Protein AF-A0AAA9SXJ9-F1 (afdb_monomer_lite)

InterPro domains:
  IPR033336 Stabilizer of axonemal microtubules 1/2 [PF05217] (5-80)
  IPR033336 Stabilizer of axonemal microtubules 1/2 [PTHR31516] (3-88)

pLDDT: mean 73.03, std 10.48, range [39.94, 88.81]

Sequence (102 aa):
MAPTKGKCVCELCSCGRHHCPHLPTKIYDKTEKPCLLSEYTENYPVYHSYLPRESFKPKMDYQRACTPMEGLTTSSRLFTLEPTKTRAASSTSPLPASINQV

Organism: Bos taurus (NCBI:txid9913)

Foldseek 3Di:
DDDDDDPWVVVVDPPPPDPTPVDPPDPDDPPVDDDCDDPCCVVDPDDPPPPPDDDPDDPVDPPDDPDDDDPDDPCNVPDDDDDDDDDDDDDDDDDDDDDDDD

Radius of gyration: 53.12 Å; chains: 1; bounding box: 98×51×143 Å

Secondary structure (DSSP, 8-state):
-PPP-PPPGGGT-TTS----TTS---SS---SS--TT-HHHHHS------PPPPP-SPP------SSPPP---HHHHH---PPP-PPPP--PPPPPPP----

Structure (mmCIF, N/CA/C/O backbone):
data_AF-A0AAA9SXJ9-F1
#
_entry.id   AF-A0AAA9SXJ9-F1
#
loop_
_atom_site.group_PDB
_atom_site.id
_atom_site.type_symbol
_atom_site.label_atom_id
_atom_site.label_alt_id
_atom_site.label_comp_id
_atom_site.label_asym_id
_atom_site.label_entity_id
_atom_site.label_seq_id
_atom_site.pdbx_PDB_ins_code
_atom_site.Cartn_x
_atom_site.Cartn_y
_atom_site.Cartn_z
_atom_site.occupancy
_atom_site.B_iso_or_equiv
_atom_site.auth_seq_id
_atom_site.auth_comp_id
_atom_site.auth_asym_id
_atom_site.auth_atom_id
_atom_site.pdbx_PDB_model_num
ATOM 1 N N . MET A 1 1 ? -25.619 -21.826 15.465 1.00 39.94 1 MET A N 1
ATOM 2 C CA . MET A 1 1 ? -25.909 -23.124 16.111 1.00 39.94 1 MET A CA 1
ATOM 3 C C . MET A 1 1 ? -26.000 -22.874 17.612 1.00 39.94 1 MET A C 1
ATOM 5 O O . MET A 1 1 ? -24.984 -22.559 18.214 1.00 39.94 1 MET A O 1
ATOM 9 N N . ALA A 1 2 ? -27.204 -22.846 18.188 1.00 44.50 2 ALA A N 1
ATOM 10 C CA . ALA A 1 2 ? -27.377 -22.591 19.621 1.00 44.50 2 ALA A CA 1
ATOM 11 C C . ALA A 1 2 ? -26.950 -23.835 20.426 1.00 44.50 2 ALA A C 1
ATOM 13 O O . ALA A 1 2 ? -27.324 -24.941 20.029 1.00 44.50 2 ALA A O 1
ATOM 14 N N . PRO A 1 3 ? -26.176 -23.702 21.518 1.00 57.19 3 PRO A N 1
ATOM 15 C CA . PRO A 1 3 ? -25.763 -24.852 22.311 1.00 57.19 3 PRO A CA 1
ATOM 16 C C . PRO A 1 3 ? -26.981 -25.452 23.024 1.00 57.19 3 PRO A C 1
ATOM 18 O O . PRO A 1 3 ? -27.713 -24.767 23.741 1.00 57.19 3 PRO A O 1
ATOM 21 N N . THR A 1 4 ? -27.213 -26.742 22.793 1.00 56.12 4 THR A N 1
ATOM 22 C CA . THR A 1 4 ? -28.232 -27.546 23.468 1.00 56.12 4 THR A CA 1
ATOM 23 C C . THR A 1 4 ? -27.997 -27.515 24.975 1.00 56.12 4 THR A C 1
ATOM 25 O O . THR A 1 4 ? -26.905 -27.829 25.449 1.00 56.12 4 THR A O 1
ATOM 28 N N . LYS A 1 5 ? -29.027 -27.115 25.723 1.00 59.94 5 LYS A N 1
ATOM 29 C CA . LYS A 1 5 ? -28.995 -26.908 27.175 1.00 59.94 5 LYS A CA 1
ATOM 30 C C . LYS A 1 5 ? -28.904 -28.251 27.914 1.00 59.94 5 LYS A C 1
ATOM 32 O O . LYS A 1 5 ? -29.924 -28.821 28.288 1.00 59.94 5 LYS A O 1
ATOM 37 N N . GLY A 1 6 ? -27.693 -28.769 28.104 1.00 66.88 6 GLY A N 1
ATOM 38 C CA . GLY A 1 6 ? -27.422 -29.796 29.114 1.00 66.88 6 GLY A CA 1
ATOM 39 C C . GLY A 1 6 ? -27.387 -29.162 30.507 1.00 66.88 6 GLY A C 1
ATOM 40 O O . GLY A 1 6 ? -26.878 -28.051 30.653 1.00 66.88 6 GLY A O 1
ATOM 41 N N . LYS A 1 7 ? -27.942 -29.839 31.522 1.00 71.19 7 LYS A N 1
ATOM 42 C CA . LYS A 1 7 ? -27.838 -29.393 32.922 1.00 71.19 7 LYS A CA 1
ATOM 43 C C . LYS A 1 7 ? -26.372 -29.353 33.334 1.00 71.19 7 LYS A C 1
ATOM 45 O O . LYS A 1 7 ? -25.599 -30.245 32.984 1.00 71.19 7 LYS A O 1
ATOM 50 N N . CYS A 1 8 ? -25.983 -28.312 34.054 1.00 74.31 8 CYS A N 1
ATOM 51 C CA . CYS A 1 8 ? -24.594 -28.125 34.423 1.00 74.31 8 CYS A CA 1
ATOM 52 C C . CYS A 1 8 ? -24.176 -29.033 35.588 1.00 74.31 8 CYS A C 1
ATOM 54 O O . CYS A 1 8 ? -24.962 -29.252 36.502 1.00 74.31 8 CYS A O 1
ATOM 56 N N . VAL A 1 9 ? -22.908 -29.464 35.640 1.00 78.06 9 VAL A N 1
ATOM 57 C CA . VAL A 1 9 ? -22.332 -30.173 36.808 1.00 78.06 9 VAL A CA 1
ATOM 58 C C . VAL A 1 9 ? -22.441 -29.332 38.089 1.00 78.06 9 VAL A C 1
ATOM 60 O O . VAL A 1 9 ? -22.569 -29.878 39.183 1.00 78.06 9 VAL A O 1
ATOM 63 N N . CYS A 1 10 ? -22.471 -28.005 37.938 1.00 72.88 10 CYS A N 1
ATOM 64 C CA . CYS A 1 10 ? -22.800 -27.034 38.975 1.00 72.88 10 CYS A CA 1
ATOM 65 C C . CYS A 1 10 ? -24.121 -27.348 39.730 1.00 72.88 10 CYS A C 1
ATOM 67 O O . CYS A 1 10 ? -24.227 -27.046 40.912 1.00 72.88 10 CYS A O 1
ATOM 69 N N . GLU A 1 11 ? -25.118 -27.962 39.080 1.00 74.81 11 GLU A N 1
ATOM 70 C CA . GLU A 1 11 ? -26.415 -28.307 39.694 1.00 74.81 11 GLU A CA 1
ATOM 71 C C . GLU A 1 11 ? -26.386 -29.632 40.475 1.00 74.81 11 GLU A C 1
ATOM 73 O O . GLU A 1 11 ? -27.318 -29.934 41.215 1.00 74.81 11 GLU A O 1
ATOM 78 N N . LEU A 1 12 ? -25.330 -30.435 40.304 1.00 78.19 12 LEU A N 1
ATOM 79 C CA . LEU A 1 12 ? -25.183 -31.748 40.937 1.00 78.19 12 LEU A CA 1
ATOM 80 C C . LEU A 1 12 ? -24.064 -31.778 41.991 1.00 78.19 12 LEU A C 1
ATOM 82 O O . LEU A 1 12 ? -24.078 -32.647 42.859 1.00 78.19 12 LEU A O 1
ATOM 86 N N . CYS A 1 13 ? -23.091 -30.859 41.930 1.00 73.88 13 CYS A N 1
ATOM 87 C CA . CYS A 1 13 ? -21.927 -30.844 42.822 1.00 73.88 13 CYS A CA 1
ATOM 88 C C . CYS A 1 13 ? -21.760 -29.507 43.553 1.00 73.88 13 CYS A C 1
ATOM 90 O O . CYS A 1 13 ? -21.543 -28.471 42.927 1.00 73.88 13 CYS A O 1
ATOM 92 N N . SER A 1 14 ? -21.711 -29.556 44.888 1.00 75.31 14 SER A N 1
ATOM 93 C CA . SER A 1 14 ? -21.389 -28.425 45.779 1.00 75.31 14 SER A CA 1
ATOM 94 C C . SER A 1 14 ? -19.883 -28.146 45.918 1.00 75.31 14 SER A C 1
ATOM 96 O O . SER A 1 14 ? -19.469 -27.260 46.659 1.00 75.31 14 SER A O 1
ATOM 98 N N . CYS A 1 15 ? -19.043 -28.887 45.194 1.00 76.75 15 CYS A N 1
ATOM 99 C CA . CYS A 1 15 ? -17.586 -28.850 45.291 1.00 76.75 15 CYS A CA 1
ATOM 100 C C . CYS A 1 15 ? -16.923 -27.548 44.793 1.00 76.75 15 CYS A C 1
ATOM 102 O O . CYS A 1 15 ? -15.726 -27.373 45.008 1.00 76.75 15 CYS A O 1
ATOM 104 N N . GLY A 1 16 ? -17.651 -26.660 44.099 1.00 67.56 16 GLY A N 1
ATOM 105 C CA . GLY A 1 16 ? -17.209 -25.305 43.714 1.00 67.56 16 GLY A CA 1
ATOM 106 C C . GLY A 1 16 ? -15.986 -25.199 42.785 1.00 67.56 16 GLY A C 1
ATOM 107 O O . GLY A 1 16 ? -15.568 -24.095 42.455 1.00 67.56 16 GLY A O 1
ATOM 108 N N . ARG A 1 17 ? -15.394 -26.323 42.361 1.00 70.44 17 ARG A N 1
ATOM 109 C CA . ARG A 1 17 ? -14.159 -26.395 41.552 1.00 70.44 17 ARG A CA 1
ATOM 110 C C . ARG A 1 17 ? -14.397 -26.875 40.119 1.00 70.44 17 ARG A C 1
ATOM 112 O O . ARG A 1 17 ? -13.514 -27.449 39.490 1.00 70.44 17 ARG A O 1
ATOM 119 N N . HIS A 1 18 ? -15.607 -26.708 39.607 1.00 76.56 18 HIS A N 1
ATOM 120 C CA . HIS A 1 18 ? -15.926 -27.047 38.226 1.00 76.56 18 HIS A CA 1
ATOM 121 C C . HIS A 1 18 ? -15.565 -25.881 37.301 1.00 76.56 18 HIS A C 1
ATOM 123 O O . HIS A 1 18 ? -15.832 -24.718 37.591 1.00 76.56 18 HIS A O 1
ATOM 129 N N . HIS A 1 19 ? -15.015 -26.190 36.134 1.00 65.56 19 HIS A N 1
ATOM 130 C CA . HIS A 1 19 ? -14.918 -25.223 35.048 1.00 65.56 19 HIS A CA 1
ATOM 131 C C . HIS A 1 19 ? -16.243 -25.256 34.271 1.00 65.56 19 HIS A C 1
ATOM 133 O O . HIS A 1 19 ? -16.352 -25.902 33.232 1.00 65.56 19 HIS A O 1
ATOM 139 N N . CYS A 1 20 ? -17.293 -24.640 34.826 1.00 68.94 20 CYS A N 1
ATOM 140 C CA . CYS A 1 20 ? -18.600 -24.573 34.168 1.00 68.94 20 CYS A CA 1
ATOM 141 C C . CYS A 1 20 ? -18.570 -23.495 33.058 1.00 68.94 20 CYS A C 1
ATOM 143 O O . CYS A 1 20 ? -18.240 -22.345 33.348 1.00 68.94 20 CYS A O 1
ATOM 145 N N . PRO A 1 21 ? -19.006 -23.795 31.818 1.00 68.25 21 PRO A N 1
ATOM 146 C CA . PRO A 1 21 ? -19.109 -22.809 30.731 1.00 68.25 21 PRO A CA 1
ATOM 147 C C . PRO A 1 21 ? -20.220 -21.761 30.951 1.00 68.25 21 PRO A C 1
ATOM 149 O O . PRO A 1 21 ? -20.439 -20.908 30.095 1.00 68.25 21 PRO A O 1
ATOM 152 N N . HIS A 1 22 ? -20.934 -21.833 32.081 1.00 62.34 22 HIS A N 1
ATOM 153 C CA . HIS A 1 22 ? -21.991 -20.896 32.472 1.00 62.34 22 HIS A CA 1
ATOM 154 C C . HIS A 1 22 ? -21.449 -19.574 33.001 1.00 62.34 22 HIS A C 1
ATOM 156 O O . HIS A 1 22 ? -22.158 -18.574 32.936 1.00 62.34 22 HIS A O 1
ATOM 162 N N . LEU A 1 23 ? -20.217 -19.557 33.519 1.00 62.16 23 LEU A N 1
ATOM 163 C CA . LEU A 1 23 ? -19.577 -18.308 33.894 1.00 62.16 23 LEU A CA 1
ATOM 164 C C . LEU A 1 23 ? -18.832 -17.769 32.672 1.00 62.16 23 LEU A C 1
ATOM 166 O O . LEU A 1 23 ? -17.855 -18.390 32.241 1.00 62.16 23 LEU A O 1
ATOM 170 N N . PRO A 1 24 ? -19.246 -16.626 32.098 1.00 63.16 24 PRO A N 1
ATOM 171 C CA . PRO A 1 24 ? -18.370 -15.899 31.203 1.00 63.16 24 PRO A CA 1
ATOM 172 C C . PRO A 1 24 ? -17.138 -15.486 32.015 1.00 63.16 24 PRO A C 1
ATOM 174 O O . PRO A 1 24 ? -17.157 -14.527 32.771 1.00 63.16 24 PRO A O 1
ATOM 177 N N . THR A 1 25 ? -16.035 -16.215 31.858 1.00 64.38 25 THR A N 1
ATOM 178 C CA . THR A 1 25 ? -14.732 -15.906 32.474 1.00 64.38 25 THR A CA 1
ATOM 179 C C . THR A 1 25 ? -14.059 -14.682 31.847 1.00 64.38 25 THR A C 1
ATOM 181 O O . THR A 1 25 ? -12.870 -14.436 32.049 1.00 64.38 25 THR A O 1
ATOM 184 N N . LYS A 1 26 ? -14.790 -13.920 31.030 1.00 63.47 26 LYS A N 1
ATOM 185 C CA . LYS A 1 26 ? -14.250 -12.785 30.296 1.00 63.47 26 LYS A CA 1
ATOM 186 C C . LYS A 1 26 ? -14.369 -11.551 31.169 1.00 63.47 26 LYS A C 1
ATOM 188 O O . LYS A 1 26 ? -15.452 -11.027 31.366 1.00 63.47 26 LYS A O 1
ATOM 193 N N . ILE A 1 27 ? -13.219 -11.110 31.663 1.00 69.94 27 ILE A N 1
ATOM 194 C CA . ILE A 1 27 ? -13.037 -9.867 32.425 1.00 69.94 27 ILE A CA 1
ATOM 195 C C . ILE A 1 27 ? -13.426 -8.639 31.583 1.00 69.94 27 ILE A C 1
ATOM 197 O O . ILE A 1 27 ? -13.784 -7.599 32.124 1.00 69.94 27 ILE A O 1
ATOM 201 N N . TYR A 1 28 ? -13.386 -8.770 30.257 1.00 68.00 28 TYR A N 1
ATOM 202 C CA . TYR A 1 28 ? -13.798 -7.735 29.324 1.00 68.00 28 TYR A CA 1
ATOM 203 C C . TYR A 1 28 ? -15.101 -8.147 28.651 1.00 68.00 28 TYR A C 1
ATOM 205 O O . TYR A 1 28 ? -15.139 -9.139 27.908 1.00 68.00 28 TYR A O 1
ATOM 213 N N . ASP A 1 29 ? -16.150 -7.358 28.876 1.00 70.38 29 ASP A N 1
ATOM 214 C CA . ASP A 1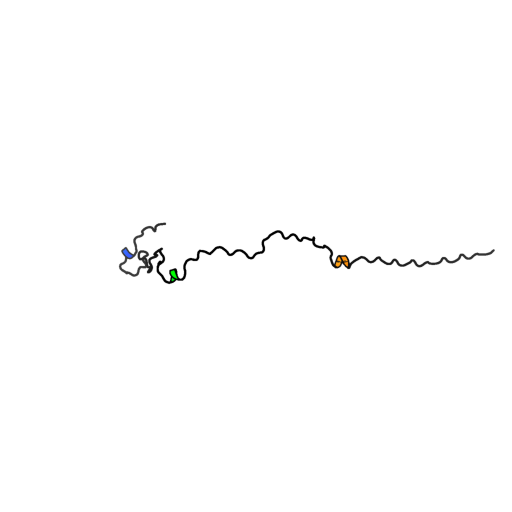 29 ? -17.294 -7.353 27.981 1.00 70.38 29 ASP A CA 1
ATOM 215 C C . ASP A 1 29 ? -16.776 -7.038 26.583 1.00 70.38 29 ASP A C 1
ATOM 217 O O . ASP A 1 29 ? -16.012 -6.093 26.376 1.00 70.38 29 ASP A O 1
ATOM 221 N N . LYS A 1 30 ? -17.164 -7.857 25.606 1.00 65.12 30 LYS A N 1
ATOM 222 C CA . LYS A 1 30 ? -16.939 -7.536 24.199 1.00 65.12 30 LYS A CA 1
ATOM 223 C C . LYS A 1 30 ? -17.901 -6.413 23.833 1.00 65.12 30 LYS A C 1
ATOM 225 O O . LYS A 1 30 ? -18.872 -6.634 23.116 1.00 65.12 30 LYS A O 1
ATOM 230 N N . THR A 1 31 ? -17.688 -5.222 24.372 1.00 64.38 31 THR A N 1
ATOM 231 C CA . THR A 1 31 ? -18.305 -4.027 23.835 1.00 64.38 31 THR A CA 1
ATOM 232 C C . THR A 1 31 ? -17.772 -3.899 22.417 1.00 64.38 31 THR A C 1
ATOM 234 O O . THR A 1 31 ? -16.620 -3.565 22.176 1.00 64.38 31 T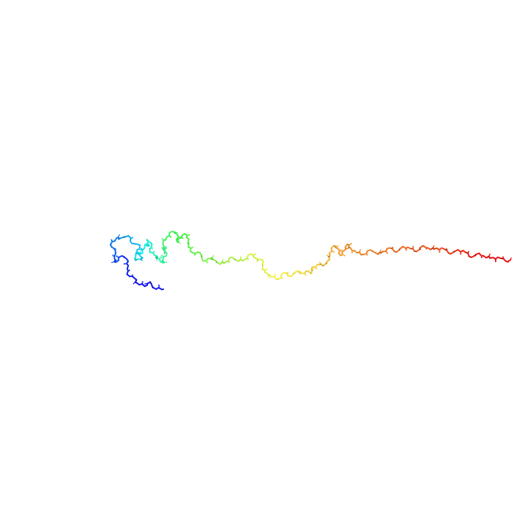HR A O 1
ATOM 237 N N . GLU A 1 32 ? -18.624 -4.221 21.447 1.00 66.00 32 GLU A N 1
ATOM 238 C CA . GLU A 1 32 ? -18.346 -4.074 20.012 1.00 66.00 32 GLU A CA 1
ATOM 239 C C . GLU A 1 32 ? -18.009 -2.619 19.638 1.00 66.00 32 GLU A C 1
ATOM 241 O O . GLU A 1 32 ? -17.567 -2.333 18.528 1.00 66.00 32 GLU A O 1
ATOM 246 N N . LYS A 1 33 ? -18.222 -1.691 20.577 1.00 67.75 33 LYS A N 1
ATOM 247 C CA . LYS A 1 33 ? -17.955 -0.270 20.444 1.00 67.75 33 LYS A CA 1
ATOM 248 C C . LYS A 1 33 ? -16.578 0.063 21.027 1.00 67.75 33 LYS A C 1
ATOM 250 O O . LYS A 1 33 ? -16.415 -0.034 22.246 1.00 67.75 33 LYS A O 1
ATOM 255 N N . PRO A 1 34 ? -15.609 0.491 20.200 1.00 68.12 34 PRO A N 1
ATOM 256 C CA . PRO A 1 34 ? -14.370 1.063 20.710 1.00 68.12 34 PRO A CA 1
ATOM 257 C C . PRO A 1 34 ? -14.676 2.302 21.564 1.00 68.12 34 PRO A C 1
ATOM 259 O O . PRO A 1 34 ? -15.628 3.038 21.293 1.00 68.12 34 PRO A O 1
ATOM 262 N N . CYS A 1 35 ? -13.879 2.524 22.612 1.00 67.50 35 CYS A N 1
ATOM 263 C CA . CYS A 1 35 ? -13.960 3.734 23.427 1.00 67.50 35 CYS A CA 1
ATOM 264 C C . CYS A 1 35 ? -13.673 4.952 22.536 1.00 67.50 35 CYS A C 1
ATOM 266 O O . CYS A 1 35 ? -12.560 5.105 22.041 1.00 67.50 35 CYS A O 1
ATOM 268 N N . LEU A 1 36 ? -14.686 5.791 22.310 1.00 65.62 36 LEU A N 1
ATOM 269 C CA . LEU A 1 36 ? -14.633 6.901 21.349 1.00 65.62 36 LEU A CA 1
ATOM 270 C C . LEU A 1 36 ? -13.789 8.101 21.822 1.00 65.62 36 LEU A C 1
ATOM 272 O O . LEU A 1 36 ? -13.579 9.020 21.042 1.00 65.62 36 LEU A O 1
ATOM 276 N N . LEU A 1 37 ? -13.344 8.111 23.084 1.00 72.06 37 LEU A N 1
ATOM 277 C CA . LEU A 1 37 ? -12.705 9.256 23.753 1.00 72.06 37 LEU A CA 1
ATOM 278 C C . LEU A 1 37 ? -11.365 8.868 24.390 1.00 72.06 37 LEU A C 1
ATOM 280 O O . LEU A 1 37 ? -11.094 9.190 25.544 1.00 72.06 37 LEU A O 1
ATOM 284 N N . SER A 1 38 ? -10.560 8.080 23.686 1.00 82.31 38 SER A N 1
ATOM 285 C CA . SER A 1 38 ? -9.205 7.768 24.143 1.00 82.31 38 SER A CA 1
ATOM 286 C C . SER A 1 38 ? -8.184 8.624 23.403 1.00 82.31 38 SER A C 1
ATOM 288 O O . SER A 1 38 ? -8.338 8.887 22.210 1.00 82.31 38 SER A O 1
ATOM 290 N N . GLU A 1 39 ? -7.079 8.955 24.067 1.00 86.25 39 GLU A N 1
ATOM 291 C CA . GLU A 1 39 ? -5.910 9.568 23.419 1.00 86.25 39 GLU A CA 1
ATOM 292 C C . GLU A 1 39 ? -5.455 8.758 22.191 1.00 86.25 39 GLU A C 1
ATOM 294 O O . GLU A 1 39 ? -4.970 9.303 21.206 1.00 86.25 39 GLU A O 1
ATOM 299 N N . TYR A 1 40 ? -5.639 7.435 22.214 1.00 82.19 40 TYR A N 1
ATOM 300 C CA . TYR A 1 40 ? -5.313 6.556 21.093 1.00 82.19 40 TYR A CA 1
ATOM 301 C C . TYR A 1 40 ? -6.146 6.865 19.841 1.00 82.19 40 TYR A C 1
ATOM 303 O O . TYR A 1 40 ? -5.591 6.991 18.752 1.00 82.19 40 TYR A O 1
ATOM 311 N N . THR A 1 41 ? -7.464 7.024 19.990 1.00 82.19 41 THR A N 1
ATOM 312 C CA . THR A 1 41 ? -8.369 7.368 18.881 1.00 82.19 41 THR A CA 1
ATOM 313 C C . THR A 1 41 ? -8.149 8.786 18.353 1.00 82.19 41 THR A C 1
ATOM 315 O O . THR A 1 41 ? -8.382 9.030 17.173 1.00 82.19 41 THR A O 1
ATOM 318 N N . GLU A 1 42 ? -7.676 9.701 19.203 1.00 83.06 42 GLU A N 1
ATOM 319 C CA . GLU A 1 42 ? -7.337 11.079 18.826 1.00 83.06 42 GLU A CA 1
ATOM 320 C C . GLU A 1 42 ? -6.008 11.158 18.062 1.00 83.06 42 GLU A C 1
ATOM 322 O O . GLU A 1 42 ? -5.914 11.835 17.041 1.00 83.06 42 GLU A O 1
ATOM 327 N N . ASN A 1 43 ? -4.990 10.424 18.523 1.00 88.50 43 ASN A N 1
ATOM 328 C CA . ASN A 1 43 ? -3.653 10.428 17.927 1.00 88.50 43 ASN A CA 1
ATOM 329 C C . ASN A 1 43 ? -3.550 9.564 16.658 1.00 88.50 43 ASN A C 1
ATOM 331 O O . ASN A 1 43 ? -2.724 9.837 15.786 1.00 88.50 43 ASN A O 1
ATOM 335 N N . TYR A 1 44 ? -4.371 8.516 16.548 1.00 82.81 44 TYR A N 1
ATOM 336 C CA . TYR A 1 44 ? -4.325 7.547 15.451 1.00 82.81 44 TYR A CA 1
ATOM 337 C C . TYR A 1 44 ? -5.710 7.353 14.812 1.00 82.81 44 TYR A C 1
ATOM 339 O O . TYR A 1 44 ? -6.305 6.277 14.935 1.00 82.81 44 TYR A O 1
ATOM 347 N N . PRO A 1 45 ? -6.244 8.368 14.106 1.00 83.00 45 PRO A N 1
ATOM 348 C CA . PRO A 1 45 ? -7.470 8.199 13.341 1.00 83.00 45 PRO A CA 1
ATOM 349 C C . PRO A 1 45 ? -7.266 7.173 12.218 1.00 83.00 45 PRO A C 1
ATOM 351 O O . PRO A 1 45 ? -6.166 6.993 11.691 1.00 83.00 45 PRO A O 1
ATOM 354 N N . VAL A 1 46 ? -8.346 6.501 11.819 1.00 80.94 46 VAL A N 1
ATOM 355 C CA . VAL A 1 46 ? -8.308 5.576 10.681 1.00 80.94 46 VAL A CA 1
ATOM 356 C C . VAL A 1 46 ? -8.099 6.384 9.401 1.00 80.94 46 VAL A C 1
ATOM 358 O O . VAL A 1 46 ? -9.007 7.051 8.910 1.00 80.94 46 VAL A O 1
ATOM 361 N N . TYR A 1 47 ? -6.891 6.326 8.853 1.00 80.88 47 TYR A N 1
ATOM 362 C CA . TYR A 1 47 ? -6.560 6.991 7.599 1.00 80.88 47 TYR A CA 1
ATOM 363 C C . TYR A 1 47 ? -7.247 6.277 6.430 1.00 80.88 47 TYR A C 1
ATOM 365 O O . TYR A 1 47 ? -7.001 5.105 6.180 1.00 80.88 47 TYR A O 1
ATOM 373 N N . HIS A 1 48 ? -8.101 6.973 5.680 1.00 73.25 48 HIS A N 1
ATOM 374 C CA . HIS A 1 48 ? -8.824 6.382 4.542 1.00 73.25 48 HIS A CA 1
ATOM 375 C C . HIS A 1 48 ? -7.981 6.233 3.264 1.00 73.25 48 HIS A C 1
ATOM 377 O O . HIS A 1 48 ? -8.431 5.636 2.286 1.00 73.25 48 HIS A O 1
ATOM 383 N N . SER A 1 49 ? -6.753 6.750 3.243 1.00 71.94 49 SER A N 1
ATOM 384 C CA . SER A 1 49 ? -5.873 6.706 2.075 1.00 71.94 49 SER A CA 1
ATOM 385 C C . SER A 1 49 ? -5.090 5.389 2.000 1.00 71.94 49 SER A C 1
ATOM 387 O O . SER A 1 49 ? -3.865 5.381 2.085 1.00 71.94 49 SER A O 1
ATOM 389 N N . TYR A 1 50 ? -5.794 4.270 1.837 1.00 69.75 50 TYR A N 1
ATOM 390 C CA . TYR A 1 50 ? -5.194 2.972 1.490 1.00 69.75 50 TYR A CA 1
ATOM 391 C C . TYR A 1 50 ? -5.233 2.691 -0.011 1.00 69.75 50 TYR A C 1
ATOM 393 O O . TYR A 1 50 ? -5.052 1.546 -0.426 1.00 69.75 50 TYR A O 1
ATOM 401 N N . LEU A 1 51 ? -5.507 3.703 -0.840 1.00 80.50 51 LEU A N 1
ATOM 402 C CA . LEU A 1 51 ? -5.437 3.492 -2.276 1.00 80.50 51 LEU A CA 1
ATOM 403 C C . LEU A 1 51 ? -4.011 3.050 -2.619 1.00 80.50 51 LEU A C 1
ATOM 405 O O . LEU A 1 51 ? -3.054 3.717 -2.207 1.00 80.50 51 LEU A O 1
ATOM 409 N N . PRO A 1 52 ? -3.855 1.913 -3.321 1.00 84.38 52 PRO A N 1
ATOM 410 C CA . PRO A 1 52 ? -2.558 1.485 -3.795 1.00 84.38 52 PRO A CA 1
ATOM 411 C C . PRO A 1 52 ? -1.896 2.642 -4.529 1.00 84.38 52 PRO A C 1
ATOM 413 O O . PRO A 1 52 ? -2.512 3.309 -5.358 1.00 84.38 52 PRO A O 1
ATOM 416 N N . ARG A 1 53 ? -0.638 2.901 -4.190 1.00 84.94 53 ARG A N 1
ATOM 417 C CA . ARG A 1 53 ? 0.122 3.948 -4.851 1.00 84.94 53 ARG A CA 1
ATOM 418 C C . ARG A 1 53 ? 0.212 3.645 -6.343 1.00 84.94 53 ARG A C 1
ATOM 420 O O . ARG A 1 53 ? 0.490 2.507 -6.723 1.00 84.94 53 ARG A O 1
ATOM 427 N N . GLU A 1 54 ? 0.069 4.683 -7.162 1.00 86.00 54 GLU A N 1
ATOM 428 C CA . GLU A 1 54 ? 0.288 4.567 -8.600 1.00 86.00 54 GLU A CA 1
ATOM 429 C C . GLU A 1 54 ? 1.659 3.952 -8.893 1.00 86.00 54 GLU A C 1
ATOM 431 O O . GLU A 1 54 ? 2.681 4.288 -8.272 1.00 86.00 54 GLU A O 1
ATOM 436 N N . SER A 1 55 ? 1.672 3.007 -9.832 1.00 86.69 55 SER A N 1
ATOM 437 C CA . SER A 1 55 ? 2.898 2.311 -10.190 1.00 86.69 55 SER A CA 1
ATOM 438 C C . SER A 1 55 ? 3.853 3.278 -10.891 1.00 86.69 55 SER A C 1
ATOM 440 O O . SER A 1 55 ? 3.464 3.983 -11.817 1.00 86.69 55 SER A O 1
ATOM 442 N N . PHE A 1 56 ? 5.129 3.265 -10.509 1.00 84.88 56 PHE A N 1
ATOM 443 C CA . PHE A 1 56 ? 6.188 3.960 -11.252 1.00 84.88 56 PHE A CA 1
ATOM 444 C C . PHE A 1 56 ? 6.604 3.228 -12.534 1.00 84.88 56 PHE A C 1
ATOM 446 O O . PHE A 1 56 ? 7.598 3.590 -13.163 1.00 84.88 56 PHE A O 1
ATOM 453 N N . LYS A 1 57 ? 5.907 2.145 -12.892 1.00 88.06 57 LYS A N 1
ATOM 454 C CA . LYS A 1 57 ? 6.262 1.354 -14.061 1.00 88.06 57 LYS A CA 1
ATOM 455 C C . LYS A 1 57 ? 6.066 2.224 -15.304 1.00 88.06 57 LYS A C 1
ATOM 457 O O . LYS A 1 57 ? 5.002 2.832 -15.438 1.00 88.06 57 LYS A O 1
ATOM 462 N N . PRO A 1 58 ? 7.057 2.284 -16.209 1.00 85.25 58 PRO A N 1
ATOM 463 C CA . PRO A 1 58 ? 6.853 2.886 -17.514 1.00 85.25 58 PRO A CA 1
ATOM 464 C C . PRO A 1 58 ? 5.604 2.286 -18.154 1.00 85.25 58 PRO A C 1
ATOM 466 O O . PRO A 1 58 ? 5.378 1.074 -18.065 1.00 85.25 58 PRO A O 1
ATOM 469 N N . LYS A 1 59 ? 4.778 3.136 -18.766 1.00 84.06 59 LYS A N 1
ATOM 470 C CA . LYS A 1 59 ? 3.598 2.673 -19.491 1.00 84.06 59 LYS A CA 1
ATOM 471 C C . LYS A 1 59 ? 4.060 1.687 -20.554 1.00 84.06 59 LYS A C 1
ATOM 473 O O . LYS A 1 59 ? 5.039 1.943 -21.255 1.00 84.06 59 LYS A O 1
ATOM 478 N N . MET A 1 60 ? 3.359 0.564 -20.666 1.00 77.25 60 MET A N 1
ATOM 479 C CA . MET A 1 60 ? 3.596 -0.421 -21.722 1.00 77.25 60 MET A CA 1
ATOM 480 C C . MET A 1 60 ? 3.029 0.081 -23.054 1.00 77.25 60 MET A C 1
ATOM 482 O O . MET A 1 60 ? 2.315 -0.632 -23.751 1.00 77.25 60 MET A O 1
ATOM 486 N N . ASP A 1 61 ? 3.331 1.332 -23.392 1.00 81.94 61 ASP A N 1
ATOM 487 C CA . ASP A 1 61 ? 3.088 1.863 -24.717 1.00 81.94 61 ASP A CA 1
ATOM 488 C C . ASP A 1 61 ? 4.077 1.163 -25.649 1.00 81.94 61 ASP A C 1
ATOM 490 O O . ASP A 1 61 ? 5.260 1.022 -25.328 1.00 81.94 61 ASP A O 1
ATOM 494 N N . TYR A 1 62 ? 3.586 0.664 -26.781 1.00 77.44 62 TYR A N 1
ATOM 495 C CA . TYR A 1 62 ? 4.411 -0.043 -27.751 1.00 77.44 62 TYR A CA 1
ATOM 496 C C . TYR A 1 62 ? 5.534 0.875 -28.259 1.00 77.44 62 TYR A C 1
ATOM 498 O O . TYR A 1 62 ? 5.321 1.750 -29.097 1.00 77.44 62 TYR A O 1
A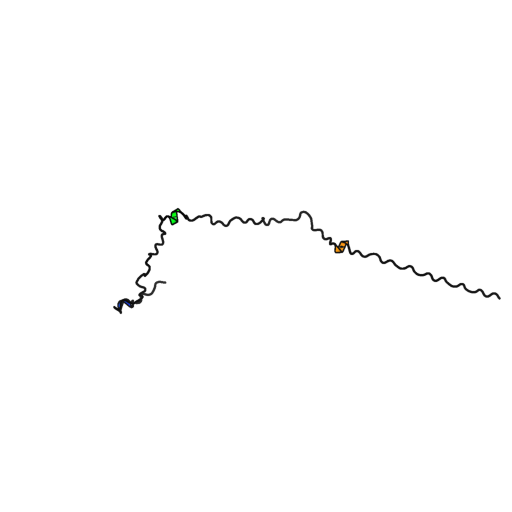TOM 506 N N . GLN A 1 63 ? 6.744 0.664 -27.742 1.00 77.50 63 GLN A N 1
ATOM 507 C CA . GLN A 1 63 ? 7.950 1.357 -28.179 1.00 77.50 63 GLN A CA 1
ATOM 508 C C . GLN A 1 63 ? 8.460 0.683 -29.453 1.00 77.50 63 GLN A C 1
ATOM 510 O O . GLN A 1 63 ? 9.313 -0.205 -29.412 1.00 77.50 63 GLN A O 1
ATOM 515 N N . ARG A 1 64 ? 7.905 1.070 -30.607 1.00 80.62 64 ARG A N 1
ATOM 516 C CA . ARG A 1 64 ? 8.487 0.676 -31.893 1.00 80.62 64 ARG A CA 1
ATOM 517 C C . ARG A 1 64 ? 9.828 1.385 -32.045 1.00 80.62 64 ARG A C 1
ATOM 519 O O . ARG A 1 64 ? 9.872 2.613 -32.044 1.00 80.62 64 ARG A O 1
ATOM 526 N N . ALA A 1 65 ? 10.903 0.629 -32.243 1.00 81.38 65 ALA A N 1
ATOM 527 C CA . ALA A 1 65 ? 12.140 1.214 -32.742 1.00 81.38 65 ALA A CA 1
ATOM 528 C C . ALA A 1 65 ? 11.854 1.897 -34.093 1.00 81.38 65 ALA A C 1
ATOM 530 O O . ALA A 1 65 ? 11.272 1.285 -34.988 1.00 81.38 65 ALA A O 1
ATOM 531 N N . CYS A 1 66 ? 12.223 3.173 -34.231 1.00 82.88 66 CYS A N 1
ATOM 532 C CA . CYS A 1 66 ? 12.034 3.921 -35.480 1.00 82.88 66 CYS A CA 1
ATOM 533 C C . CYS A 1 66 ? 12.779 3.254 -36.649 1.00 82.88 66 CYS A C 1
ATOM 535 O O . CYS A 1 66 ? 12.316 3.263 -37.788 1.00 82.88 66 CYS A O 1
ATOM 537 N N . THR A 1 67 ? 13.914 2.626 -36.346 1.00 85.06 67 THR A N 1
ATOM 538 C CA . THR A 1 67 ? 14.771 1.939 -37.304 1.00 85.06 67 THR A CA 1
ATOM 539 C C . THR A 1 67 ? 14.734 0.422 -37.100 1.00 85.06 67 THR A C 1
ATOM 541 O O . THR A 1 67 ? 14.701 -0.049 -35.958 1.00 85.06 67 THR A O 1
ATOM 544 N N . PRO A 1 68 ? 14.746 -0.370 -38.190 1.00 87.56 68 PRO A N 1
ATOM 545 C CA . PRO A 1 68 ? 14.900 -1.813 -38.087 1.00 87.56 68 PRO A CA 1
ATOM 546 C C . PRO A 1 68 ? 16.288 -2.159 -37.534 1.00 87.56 68 PRO A C 1
ATOM 548 O O . PRO A 1 68 ? 17.259 -1.430 -37.741 1.00 87.56 68 PRO A O 1
ATOM 551 N N . MET A 1 69 ? 16.381 -3.294 -36.847 1.00 88.81 69 MET A N 1
ATOM 552 C CA . MET A 1 69 ? 17.654 -3.818 -36.359 1.00 88.81 69 MET A CA 1
ATOM 553 C C . MET A 1 69 ? 18.536 -4.256 -37.538 1.00 88.81 69 MET A C 1
ATOM 555 O O . MET A 1 69 ? 18.079 -4.992 -38.414 1.00 88.81 69 MET A O 1
ATOM 559 N N . GLU A 1 70 ? 19.798 -3.823 -37.557 1.00 88.75 70 GLU A N 1
ATOM 560 C CA . GLU A 1 70 ? 20.775 -4.257 -38.559 1.00 88.75 70 GLU A CA 1
ATOM 561 C C . GLU A 1 70 ? 21.149 -5.732 -38.327 1.00 88.75 70 GLU A C 1
ATOM 563 O O . GLU A 1 70 ? 21.520 -6.123 -37.223 1.00 88.75 70 GLU A O 1
ATOM 568 N N . GLY A 1 71 ? 21.049 -6.561 -39.369 1.00 87.69 71 GLY A N 1
ATOM 569 C CA . GLY A 1 71 ? 21.345 -8.000 -39.305 1.00 87.69 71 GLY A CA 1
ATOM 570 C C . GLY A 1 71 ? 22.802 -8.376 -39.600 1.00 87.69 71 GLY A C 1
ATOM 571 O O . GLY A 1 71 ? 23.097 -9.555 -39.787 1.00 87.69 71 GLY A O 1
ATOM 572 N N . LEU A 1 72 ? 23.711 -7.402 -39.709 1.00 86.56 72 LEU A N 1
ATOM 573 C CA . LEU A 1 72 ? 25.105 -7.662 -40.067 1.00 86.56 72 LEU A CA 1
ATOM 574 C C . LEU A 1 72 ? 25.904 -8.101 -38.839 1.00 86.56 72 LEU A C 1
ATOM 576 O O . LEU A 1 72 ? 25.996 -7.392 -37.842 1.00 86.56 72 LEU A O 1
ATOM 580 N N . THR A 1 73 ? 26.528 -9.274 -38.936 1.00 87.00 73 THR A N 1
ATOM 581 C CA . THR A 1 73 ? 27.426 -9.794 -37.898 1.00 87.00 73 THR A CA 1
ATOM 582 C C . THR A 1 73 ? 28.880 -9.578 -38.305 1.00 87.00 73 THR A C 1
ATOM 584 O O . THR A 1 73 ? 29.221 -9.584 -39.491 1.00 87.00 73 THR A O 1
ATOM 587 N N . THR A 1 74 ? 29.774 -9.430 -37.330 1.00 84.00 74 THR A N 1
ATOM 588 C CA . THR A 1 74 ? 31.224 -9.343 -37.573 1.00 84.00 74 THR A CA 1
ATOM 589 C C . THR A 1 74 ? 31.743 -10.537 -38.372 1.00 84.00 74 THR A C 1
ATOM 591 O O . THR A 1 74 ? 32.545 -10.350 -39.279 1.00 84.00 74 THR A O 1
ATOM 594 N N . SER A 1 75 ? 31.217 -11.740 -38.118 1.00 81.69 75 SER A N 1
ATOM 595 C CA . SER A 1 75 ? 31.551 -12.945 -38.885 1.00 81.69 75 SER A CA 1
ATOM 596 C C . SER A 1 75 ? 31.222 -12.794 -40.376 1.00 81.69 75 SER A C 1
ATOM 598 O O . SER A 1 75 ? 32.095 -12.978 -41.220 1.00 81.69 75 SER A O 1
ATOM 600 N N . SER A 1 76 ? 30.002 -12.349 -40.704 1.00 79.94 76 SER A N 1
ATOM 601 C CA . SER A 1 76 ? 29.592 -12.136 -42.102 1.00 79.94 76 SER A CA 1
ATOM 602 C C . SER A 1 76 ? 30.418 -11.080 -42.843 1.00 79.94 76 SER A C 1
ATOM 604 O O . SER A 1 76 ? 30.5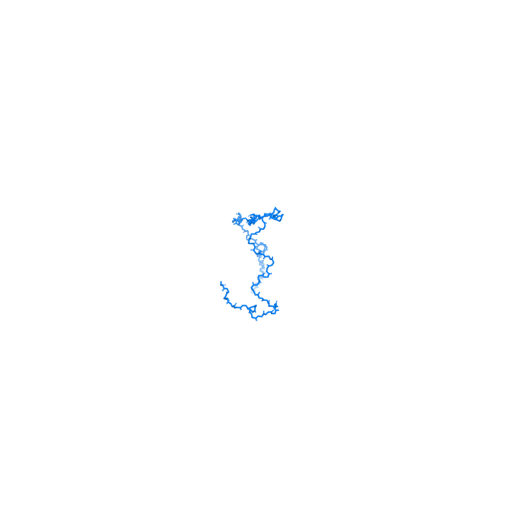28 -11.151 -44.062 1.00 79.94 76 SER A O 1
ATOM 606 N N . ARG A 1 77 ? 31.006 -10.110 -42.127 1.00 81.31 77 ARG A N 1
ATOM 607 C CA . ARG A 1 77 ? 31.872 -9.084 -42.729 1.00 81.31 77 ARG A CA 1
ATOM 608 C C . ARG A 1 77 ? 33.319 -9.545 -42.897 1.00 81.31 77 ARG A C 1
ATOM 610 O O . ARG A 1 77 ? 33.985 -9.080 -43.811 1.00 81.31 77 ARG A O 1
ATOM 617 N N . LEU A 1 78 ? 33.814 -10.395 -41.998 1.00 81.75 78 LEU A N 1
ATOM 618 C CA . LEU A 1 78 ? 35.238 -10.730 -41.911 1.00 81.75 78 LEU A CA 1
ATOM 619 C C . LEU A 1 78 ? 35.604 -12.049 -42.600 1.00 81.75 78 LEU A C 1
ATOM 621 O O . LEU A 1 78 ? 36.739 -12.198 -43.038 1.00 81.75 78 LEU A O 1
ATOM 625 N N . PHE A 1 79 ? 34.674 -12.999 -42.713 1.00 80.38 79 PHE A N 1
ATOM 626 C CA . PHE A 1 79 ? 34.938 -14.311 -43.308 1.00 80.38 79 PHE A CA 1
ATOM 627 C C . PHE A 1 79 ? 34.400 -14.401 -44.738 1.00 80.38 79 PHE A C 1
ATOM 629 O O . PHE A 1 79 ? 33.496 -15.181 -45.037 1.00 80.38 79 PHE A O 1
ATOM 636 N N . THR A 1 80 ? 34.959 -13.588 -45.633 1.00 78.12 80 THR A N 1
ATOM 637 C CA . THR A 1 80 ? 34.725 -13.702 -47.076 1.00 78.12 80 THR A CA 1
ATOM 638 C C . THR A 1 80 ? 35.663 -14.738 -47.693 1.00 78.12 80 THR A C 1
ATOM 640 O O . THR A 1 80 ? 36.817 -14.868 -47.289 1.00 78.12 80 THR A O 1
ATOM 643 N N . LEU A 1 81 ? 35.167 -15.500 -48.672 1.00 79.75 81 LEU A N 1
ATOM 644 C CA . LEU A 1 81 ? 35.987 -16.466 -49.401 1.00 79.75 81 LEU A CA 1
ATOM 645 C C . LEU A 1 81 ? 36.948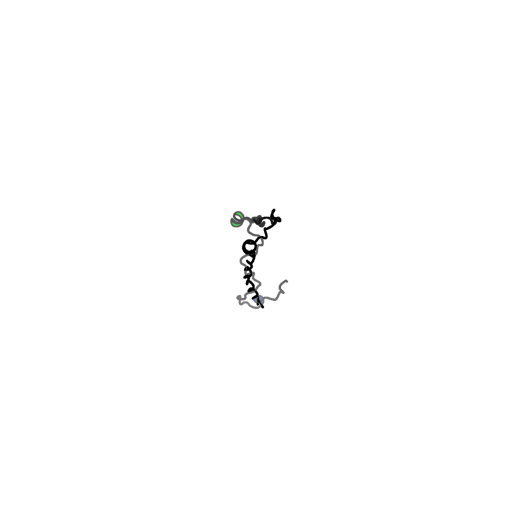 -15.725 -50.333 1.00 79.75 81 LEU A C 1
ATOM 647 O O . LEU A 1 81 ? 36.521 -15.093 -51.298 1.00 79.75 81 LEU A O 1
ATOM 651 N N . GLU A 1 82 ? 38.241 -15.834 -50.051 1.00 77.25 82 GLU A N 1
ATOM 652 C CA . GLU A 1 82 ? 39.284 -15.357 -50.954 1.00 77.25 82 GLU A CA 1
ATOM 653 C C . GLU A 1 82 ? 39.391 -16.279 -52.183 1.00 77.25 82 GLU A C 1
ATOM 655 O O . GLU A 1 82 ? 39.353 -17.509 -52.041 1.00 77.25 82 GLU A O 1
ATOM 660 N N . PRO A 1 83 ? 39.535 -15.731 -53.404 1.00 76.00 83 PRO A N 1
ATOM 661 C CA . PRO A 1 83 ? 39.640 -16.539 -54.610 1.00 76.00 83 PRO A CA 1
ATOM 662 C C . PRO A 1 83 ? 40.937 -17.360 -54.614 1.00 76.00 83 PRO A C 1
ATOM 664 O O . PRO A 1 83 ? 42.042 -16.841 -54.444 1.00 76.00 83 PRO A O 1
ATOM 667 N N . THR A 1 84 ? 40.814 -18.667 -54.855 1.00 71.69 84 THR A N 1
ATOM 668 C CA . THR A 1 84 ? 41.963 -19.576 -54.927 1.00 71.69 84 THR A CA 1
ATOM 669 C C . THR A 1 84 ? 42.836 -19.241 -56.133 1.00 71.69 84 THR A C 1
ATOM 671 O O . THR A 1 84 ? 42.389 -19.337 -57.278 1.00 71.69 84 THR A O 1
ATOM 674 N N . LYS A 1 85 ? 44.106 -18.899 -55.900 1.00 72.12 85 LYS A N 1
ATOM 675 C CA . LYS A 1 85 ? 45.081 -18.682 -56.975 1.00 72.12 85 LYS A CA 1
ATOM 676 C C . LYS A 1 85 ? 45.385 -20.013 -57.672 1.00 72.12 85 LYS A C 1
ATOM 678 O O . LYS A 1 85 ? 46.063 -20.872 -57.111 1.00 72.12 85 LYS A O 1
ATOM 683 N N . THR A 1 86 ? 44.904 -20.195 -58.900 1.00 69.44 86 THR A N 1
ATOM 684 C CA . THR A 1 86 ? 45.252 -21.356 -59.732 1.00 69.44 86 THR A CA 1
ATOM 685 C C . THR A 1 86 ? 46.727 -21.303 -60.129 1.00 69.44 86 THR A C 1
ATOM 687 O O . THR A 1 86 ? 47.209 -20.286 -60.632 1.00 69.44 86 THR A O 1
ATOM 690 N N . ARG A 1 87 ? 47.464 -22.397 -59.902 1.00 65.94 87 ARG A N 1
ATOM 691 C CA . ARG A 1 87 ? 48.877 -22.515 -60.293 1.00 65.94 87 ARG A CA 1
ATOM 692 C C . ARG A 1 87 ? 48.976 -22.668 -61.815 1.00 65.94 87 ARG A C 1
ATOM 694 O O . ARG A 1 87 ? 48.296 -23.518 -62.381 1.00 65.94 87 ARG A O 1
ATOM 701 N N . ALA A 1 88 ? 49.818 -21.864 -62.467 1.00 71.38 88 ALA A N 1
ATOM 702 C CA . ALA A 1 88 ? 50.038 -21.945 -63.913 1.00 71.38 88 ALA A CA 1
ATOM 703 C C . ALA A 1 88 ? 50.617 -23.316 -64.315 1.00 71.38 88 ALA A C 1
ATOM 705 O O . ALA A 1 88 ? 51.496 -23.849 -63.631 1.00 71.38 88 ALA A O 1
ATOM 706 N N . ALA A 1 89 ? 50.113 -23.881 -65.415 1.00 65.75 89 ALA A N 1
ATOM 707 C CA . ALA A 1 89 ? 50.586 -25.145 -65.967 1.00 65.75 89 ALA A CA 1
ATOM 708 C C . ALA A 1 89 ? 52.022 -24.993 -66.494 1.00 65.75 89 ALA A C 1
ATOM 710 O O . ALA A 1 89 ? 52.314 -24.084 -67.268 1.00 65.75 89 ALA A O 1
ATOM 711 N N . SER A 1 90 ? 52.923 -25.880 -66.070 1.00 60.22 90 SER A N 1
ATOM 712 C CA . SER A 1 90 ? 54.289 -25.946 -66.589 1.00 60.22 90 SER A CA 1
ATOM 713 C C . SER A 1 90 ? 54.257 -26.423 -68.040 1.00 60.22 90 SER A C 1
ATOM 715 O O . SER A 1 90 ? 53.904 -27.571 -68.303 1.00 60.22 90 SER A O 1
ATOM 717 N N . SER A 1 91 ? 54.621 -25.552 -68.977 1.00 60.28 91 SER A N 1
ATOM 718 C CA . SER A 1 91 ? 54.791 -25.889 -70.389 1.00 60.28 91 SER A CA 1
ATOM 719 C C . SER A 1 91 ? 55.990 -26.826 -70.564 1.00 60.28 91 SER A C 1
ATOM 721 O O . SER A 1 91 ? 57.136 -26.394 -70.444 1.00 60.28 91 SER A O 1
ATOM 723 N N . THR A 1 92 ? 55.751 -28.105 -70.847 1.00 61.84 92 THR A N 1
ATOM 724 C CA . THR A 1 92 ? 56.792 -29.005 -71.362 1.00 61.84 92 THR A CA 1
ATOM 725 C C . THR A 1 92 ? 56.922 -28.749 -72.864 1.00 61.84 92 THR A C 1
ATOM 727 O O . THR A 1 92 ? 55.957 -28.929 -73.604 1.00 61.84 92 THR A O 1
ATOM 730 N N . SER A 1 93 ? 58.083 -28.274 -73.318 1.00 61.53 93 SER A N 1
ATOM 731 C CA . SER A 1 93 ? 58.365 -28.074 -74.743 1.00 61.53 93 SER A CA 1
ATOM 732 C C . SER A 1 93 ? 58.552 -29.425 -75.457 1.00 61.53 93 SER A C 1
ATOM 734 O O . SER A 1 93 ? 59.170 -30.329 -74.889 1.00 61.53 93 SER A O 1
ATOM 736 N N . PRO A 1 94 ? 58.039 -29.601 -76.690 1.00 64.50 94 PRO A N 1
ATOM 737 C CA . PRO A 1 94 ? 58.228 -30.840 -77.437 1.00 64.50 94 PRO A CA 1
ATOM 738 C C . PRO A 1 94 ? 59.647 -30.927 -78.025 1.00 64.50 94 PRO A C 1
ATOM 740 O O . PRO A 1 94 ? 60.200 -29.931 -78.494 1.00 64.50 94 PRO A O 1
ATOM 743 N N . LEU A 1 95 ? 60.236 -32.129 -77.995 1.00 64.88 95 LEU A N 1
ATOM 744 C CA . LEU A 1 95 ? 61.553 -32.426 -78.573 1.00 64.88 95 LEU A CA 1
ATOM 745 C C . LEU A 1 95 ? 61.489 -32.403 -80.115 1.00 64.88 95 LEU A C 1
ATOM 747 O O . LEU A 1 95 ? 60.511 -32.899 -80.679 1.00 64.88 95 LEU A O 1
ATOM 751 N N . PRO A 1 96 ? 62.508 -31.870 -80.817 1.00 60.59 96 PRO A N 1
ATOM 752 C CA . PRO A 1 96 ? 62.503 -31.817 -82.275 1.00 60.59 96 PRO A CA 1
ATOM 753 C C . PRO A 1 96 ? 62.742 -33.201 -82.900 1.00 60.59 96 PRO A C 1
ATOM 755 O O . PRO A 1 96 ? 63.614 -33.958 -82.471 1.00 60.59 96 PRO A O 1
ATOM 758 N N . ALA A 1 97 ? 61.975 -33.513 -83.948 1.00 60.97 97 ALA A N 1
ATOM 759 C CA . ALA A 1 97 ? 62.144 -34.710 -84.763 1.00 60.97 97 ALA A CA 1
ATOM 760 C C . ALA A 1 97 ? 63.481 -34.658 -85.524 1.00 60.97 97 ALA A C 1
ATOM 762 O O . ALA A 1 97 ? 63.755 -33.698 -86.244 1.00 60.97 97 ALA A O 1
ATOM 763 N N . SER A 1 98 ? 64.314 -35.692 -85.371 1.00 57.50 98 SER A N 1
ATOM 764 C CA . SER A 1 98 ? 65.542 -35.841 -86.160 1.00 57.50 98 SER A CA 1
ATOM 765 C C . SER A 1 98 ? 65.201 -36.168 -87.614 1.00 57.50 98 SER A C 1
ATOM 767 O O . SER A 1 98 ? 64.518 -37.150 -87.899 1.00 57.50 98 SER A O 1
ATOM 769 N N . ILE A 1 99 ? 65.684 -35.325 -88.523 1.00 59.88 99 ILE A N 1
ATOM 770 C CA . ILE A 1 99 ? 65.651 -35.520 -89.973 1.00 59.88 99 ILE A CA 1
ATOM 771 C C . ILE A 1 99 ? 66.791 -36.477 -90.339 1.00 59.88 99 ILE A C 1
ATOM 773 O O . ILE A 1 99 ? 67.957 -36.123 -90.185 1.00 59.88 99 ILE A O 1
ATOM 777 N N . ASN A 1 100 ? 66.464 -37.672 -90.836 1.00 53.69 100 ASN A N 1
ATOM 778 C CA . ASN A 1 100 ? 67.430 -38.534 -91.517 1.00 53.69 100 ASN A CA 1
ATOM 779 C C . ASN A 1 100 ? 67.533 -38.087 -92.982 1.00 53.69 100 ASN A C 1
ATOM 781 O O . ASN A 1 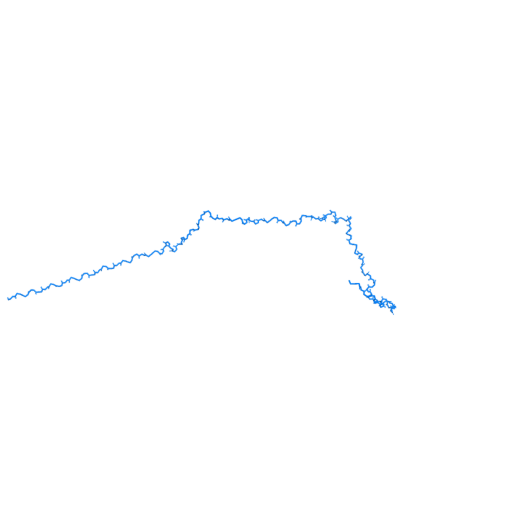100 ? 66.533 -38.115 -93.702 1.00 53.69 100 ASN A O 1
ATOM 785 N N . GLN A 1 101 ? 68.723 -37.662 -93.411 1.00 54.28 101 GLN A N 1
ATOM 786 C CA . GLN A 1 101 ? 69.067 -37.552 -94.830 1.00 54.28 101 GLN A CA 1
ATOM 787 C C . GLN A 1 101 ? 69.615 -38.890 -95.344 1.00 54.28 101 GLN A C 1
ATOM 789 O O . GLN A 1 101 ? 70.221 -39.651 -94.590 1.00 54.28 101 GLN A O 1
ATOM 794 N N . VAL A 1 102 ? 69.293 -39.132 -96.615 1.00 52.94 102 VAL A N 1
ATOM 795 C CA . VAL A 1 102 ? 69.517 -40.314 -97.464 1.00 52.94 102 VAL A CA 1
ATOM 796 C C . VAL A 1 102 ? 70.995 -40.601 -97.699 1.00 52.94 102 VAL A C 1
ATOM 798 O O . VAL A 1 102 ? 71.752 -39.620 -97.869 1.00 52.94 102 VAL A O 1
#